Protein AF-A0A935V1V5-F1 (afdb_monomer_lite)

Foldseek 3Di:
DDDDDDDDDDDDDDDPPPPDPPPPPPPPPVVPDDVWQWEEEEEPCQDDQQKKKWKAKAQAWIDIDRSNPRQKDKDKQAAPPFFIKMKMFIAGNVRATAKIWTDPRTGRYDYTYIGGAPPDDCPVDDDNPPGDDDTHDHHGHDPPHDMTMYMYGYDDDDD

Radius of gyration: 30.15 Å; chains: 1; bounding box: 36×54×119 Å

Structure (mmCIF, N/CA/C/O backbone):
data_AF-A0A935V1V5-F1
#
_entry.id   AF-A0A935V1V5-F1
#
loop_
_atom_site.group_PDB
_atom_site.id
_atom_site.type_symbol
_atom_site.label_atom_id
_atom_site.label_alt_id
_atom_site.label_comp_id
_atom_site.label_asym_id
_atom_site.label_entity_id
_atom_site.label_seq_id
_atom_site.pdbx_PDB_ins_code
_atom_site.Cartn_x
_atom_site.Cartn_y
_atom_site.Cartn_z
_atom_site.occupancy
_atom_site.B_iso_or_equiv
_atom_site.auth_seq_id
_atom_site.auth_comp_id
_atom_site.auth_asym_id
_atom_site.auth_atom_id
_atom_site.pdbx_PDB_model_num
ATOM 1 N N . MET A 1 1 ? 16.757 -24.434 91.054 1.00 41.09 1 MET A N 1
ATOM 2 C CA . MET A 1 1 ? 17.892 -25.369 91.148 1.00 41.09 1 MET A CA 1
ATOM 3 C C . MET A 1 1 ? 17.883 -26.189 89.874 1.00 41.09 1 MET A C 1
ATOM 5 O O . MET A 1 1 ? 16.865 -26.810 89.599 1.00 41.09 1 MET A O 1
ATOM 9 N N . ASP A 1 2 ? 18.960 -26.088 89.094 1.00 49.91 2 ASP A N 1
ATOM 10 C CA . ASP A 1 2 ? 19.354 -27.030 88.030 1.00 49.91 2 ASP A CA 1
ATOM 11 C C . ASP A 1 2 ? 19.317 -28.498 88.522 1.00 49.91 2 ASP A C 1
ATOM 13 O O . ASP A 1 2 ? 19.418 -28.684 89.742 1.00 49.91 2 ASP A O 1
ATOM 17 N N . PRO A 1 3 ? 19.239 -29.541 87.655 1.00 53.09 3 PRO A N 1
ATOM 18 C CA . PRO A 1 3 ? 19.788 -29.539 86.290 1.00 53.09 3 PRO A CA 1
ATOM 19 C C . PRO A 1 3 ? 18.963 -30.260 85.188 1.00 53.09 3 PRO A C 1
ATOM 21 O O . PRO A 1 3 ? 18.272 -31.253 85.414 1.00 53.09 3 PRO A O 1
ATOM 24 N N . GLU A 1 4 ? 19.142 -29.809 83.943 1.00 50.47 4 GLU A N 1
ATOM 25 C CA . GLU A 1 4 ? 19.109 -30.659 82.733 1.00 50.47 4 GLU A CA 1
ATOM 26 C C . GLU A 1 4 ? 20.172 -31.782 82.844 1.00 50.47 4 GLU A C 1
ATOM 28 O O . GLU A 1 4 ? 21.217 -31.534 83.452 1.00 50.47 4 GLU A O 1
ATOM 33 N N . PRO A 1 5 ? 20.032 -32.989 82.231 1.00 56.19 5 PRO A N 1
ATOM 34 C CA . PRO A 1 5 ? 20.538 -33.113 80.854 1.00 56.19 5 PRO A CA 1
ATOM 35 C C . PRO A 1 5 ? 20.031 -34.275 79.957 1.00 56.19 5 PRO A C 1
ATOM 37 O O . PRO A 1 5 ? 19.750 -35.387 80.388 1.00 56.19 5 PRO A O 1
ATOM 40 N N . ARG A 1 6 ? 20.199 -34.008 78.651 1.00 46.91 6 ARG A N 1
ATOM 41 C CA . ARG A 1 6 ? 20.745 -34.884 77.583 1.00 46.91 6 ARG A CA 1
ATOM 42 C C . ARG A 1 6 ? 19.839 -35.894 76.856 1.00 46.91 6 ARG A C 1
ATOM 44 O O . ARG A 1 6 ? 19.603 -37.006 77.301 1.00 46.91 6 ARG A O 1
ATOM 51 N N . ARG A 1 7 ? 19.531 -35.484 75.611 1.00 51.81 7 ARG A N 1
ATOM 52 C CA . ARG A 1 7 ? 19.882 -36.092 74.298 1.00 51.81 7 ARG A CA 1
ATOM 53 C C . ARG A 1 7 ? 19.989 -37.621 74.219 1.00 51.81 7 ARG A C 1
ATOM 55 O O . ARG A 1 7 ? 20.818 -38.184 74.912 1.00 51.81 7 ARG A O 1
ATOM 62 N N . VAL A 1 8 ? 19.339 -38.201 73.202 1.00 45.72 8 VAL A N 1
ATOM 63 C CA . VAL A 1 8 ? 19.865 -38.929 72.005 1.00 45.72 8 VAL A CA 1
ATOM 64 C C . VAL A 1 8 ? 18.599 -39.450 71.286 1.00 45.72 8 VAL A C 1
ATOM 66 O O . VAL A 1 8 ? 17.764 -40.057 71.934 1.00 45.72 8 VAL A O 1
ATOM 69 N N . GLY A 1 9 ? 18.260 -39.123 70.037 1.00 36.62 9 GLY A N 1
ATOM 70 C CA . GLY A 1 9 ? 18.928 -39.444 68.772 1.00 36.62 9 GLY A CA 1
ATOM 71 C C . GLY A 1 9 ? 17.932 -40.225 67.884 1.00 36.62 9 GLY A C 1
ATOM 72 O O . GLY A 1 9 ? 17.015 -40.847 68.407 1.00 36.62 9 GLY A O 1
ATOM 73 N N . GLY A 1 10 ? 18.096 -40.184 66.557 1.00 40.69 10 GLY A N 1
ATOM 74 C CA . GLY A 1 10 ? 17.267 -40.940 65.597 1.00 40.69 10 GLY A CA 1
ATOM 75 C C . GLY A 1 10 ? 16.489 -40.019 64.657 1.00 40.69 10 GLY A C 1
ATOM 76 O O . GLY A 1 10 ? 15.389 -39.590 64.965 1.00 40.69 10 GLY A O 1
ATOM 77 N N . VAL A 1 11 ? 17.109 -39.496 63.598 1.00 52.41 11 VAL A N 1
ATOM 78 C CA . VAL A 1 11 ? 17.152 -40.134 62.266 1.00 52.41 11 VAL A CA 1
ATOM 79 C C . VAL A 1 11 ? 15.752 -40.516 61.779 1.00 52.41 11 VAL A C 1
ATOM 81 O O . VAL A 1 11 ? 15.210 -41.549 62.146 1.00 52.41 11 VAL A O 1
ATOM 84 N N . GLY A 1 12 ? 15.201 -39.683 60.900 1.00 43.50 12 GLY A N 1
ATOM 85 C CA . GLY A 1 12 ? 13.933 -39.949 60.229 1.00 43.50 12 GLY A CA 1
ATOM 86 C C . GLY A 1 12 ? 13.636 -38.899 59.170 1.00 43.50 12 GLY A C 1
ATOM 87 O O . GLY A 1 12 ? 12.725 -38.096 59.323 1.00 43.50 12 GLY A O 1
ATOM 88 N N . ARG A 1 13 ? 14.444 -38.868 58.104 1.00 48.94 13 ARG A N 1
ATOM 89 C CA . ARG A 1 13 ? 14.093 -38.170 56.862 1.00 48.94 13 ARG A CA 1
ATOM 90 C C . ARG A 1 13 ? 12.805 -38.786 56.309 1.00 48.94 13 ARG A C 1
ATOM 92 O O . ARG A 1 13 ? 12.825 -39.940 55.902 1.00 48.94 13 ARG A O 1
ATOM 99 N N . LEU A 1 14 ? 11.747 -37.993 56.197 1.00 45.03 14 LEU A N 1
ATOM 100 C CA . LEU A 1 14 ? 10.689 -38.205 55.213 1.00 45.03 14 LEU A CA 1
ATOM 101 C C . LEU A 1 14 ? 10.493 -36.882 54.481 1.00 45.03 14 LEU A C 1
ATOM 103 O O . LEU A 1 14 ? 9.788 -35.981 54.924 1.00 45.03 14 LEU A O 1
ATOM 107 N N . VAL A 1 15 ? 11.227 -36.754 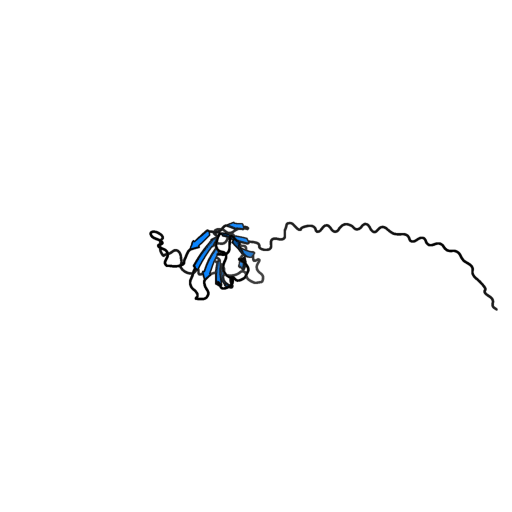53.378 1.00 46.75 15 VAL A N 1
ATOM 108 C CA . VAL A 1 15 ? 11.023 -35.699 52.392 1.00 46.75 15 VAL A CA 1
ATOM 109 C C . VAL A 1 15 ? 9.740 -36.063 51.655 1.00 46.75 15 VAL A C 1
ATOM 111 O O . VAL A 1 15 ? 9.734 -36.964 50.819 1.00 46.75 15 VAL A O 1
ATOM 114 N N . ALA A 1 16 ? 8.638 -35.408 52.007 1.00 47.38 16 ALA A N 1
ATOM 115 C CA . ALA A 1 16 ? 7.416 -35.471 51.227 1.00 47.38 16 ALA A CA 1
ATOM 116 C C . ALA A 1 16 ? 7.620 -34.624 49.963 1.00 47.38 16 ALA A C 1
ATOM 118 O O . ALA A 1 16 ? 7.505 -33.400 49.991 1.00 47.38 16 ALA A O 1
ATOM 119 N N . PHE A 1 17 ? 7.962 -35.281 48.854 1.00 42.72 17 PHE A N 1
ATOM 120 C CA . PHE A 1 17 ? 7.835 -34.696 47.525 1.00 42.72 17 PHE A CA 1
ATOM 121 C C . PHE A 1 17 ? 6.343 -34.582 47.213 1.00 42.72 17 PHE A C 1
ATOM 123 O O . PHE A 1 17 ? 5.720 -35.521 46.721 1.00 42.72 17 PHE A O 1
ATOM 130 N N . ALA A 1 18 ? 5.754 -33.434 47.540 1.00 47.31 18 ALA A N 1
ATOM 131 C CA . ALA A 1 18 ? 4.496 -33.038 46.937 1.00 47.31 18 ALA A CA 1
ATOM 132 C C . ALA A 1 18 ? 4.774 -32.812 45.447 1.00 47.31 18 ALA A C 1
ATOM 134 O O . ALA A 1 18 ? 5.417 -31.835 45.062 1.00 47.31 18 ALA A O 1
ATOM 135 N N . ALA A 1 19 ? 4.345 -33.766 44.624 1.00 49.19 19 ALA A N 1
ATOM 136 C CA . ALA A 1 19 ? 4.274 -33.617 43.185 1.00 49.19 19 ALA A CA 1
ATOM 137 C C . ALA A 1 19 ? 3.307 -32.465 42.880 1.00 49.19 19 ALA A C 1
ATOM 139 O O . ALA A 1 19 ? 2.091 -32.648 42.833 1.00 49.19 19 ALA A O 1
ATOM 140 N N . ALA A 1 20 ? 3.848 -31.2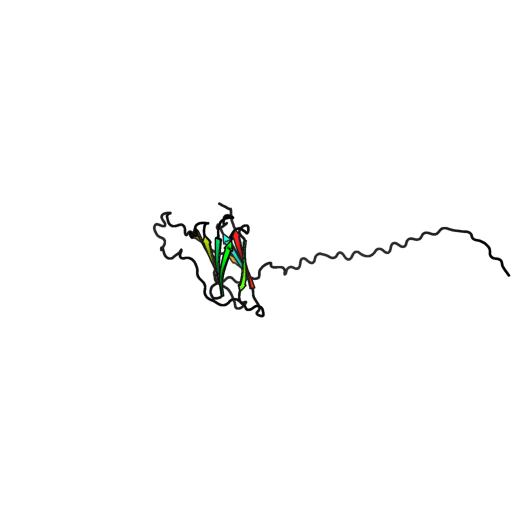57 42.732 1.00 46.38 20 ALA A N 1
ATOM 141 C CA . ALA A 1 20 ? 3.137 -30.171 42.092 1.00 46.38 20 ALA A CA 1
ATOM 142 C C . ALA A 1 20 ? 2.891 -30.612 40.648 1.00 46.38 20 ALA A C 1
ATOM 144 O O . ALA A 1 20 ? 3.822 -30.715 39.849 1.00 46.38 20 ALA A O 1
ATOM 145 N N . LEU A 1 21 ? 1.633 -30.941 40.356 1.00 49.16 21 LEU A N 1
ATOM 146 C CA . LEU A 1 21 ? 1.102 -31.011 39.006 1.00 49.16 21 LEU A CA 1
ATOM 147 C C . LEU A 1 21 ? 1.515 -29.719 38.303 1.00 49.16 21 LEU A C 1
ATOM 149 O O . LEU A 1 21 ? 0.963 -28.651 38.565 1.00 49.16 21 LEU A O 1
ATOM 153 N N . ILE A 1 22 ? 2.521 -29.827 37.439 1.00 54.44 22 ILE A N 1
ATOM 154 C CA . ILE A 1 22 ? 2.768 -28.854 36.391 1.00 54.44 22 ILE A CA 1
ATOM 155 C C . ILE A 1 22 ? 1.512 -28.942 35.531 1.00 54.44 22 ILE A C 1
ATOM 157 O O . ILE A 1 22 ? 1.389 -29.817 34.675 1.00 54.44 22 ILE A O 1
ATOM 161 N N . VAL A 1 23 ? 0.529 -28.091 35.830 1.00 53.53 23 VAL A N 1
ATOM 162 C CA . VAL A 1 23 ? -0.479 -27.712 34.852 1.00 53.53 23 VAL A CA 1
ATOM 163 C C . VAL A 1 23 ? 0.355 -27.136 33.728 1.00 53.53 23 VAL A C 1
ATOM 165 O O . VAL A 1 23 ? 0.913 -26.048 33.865 1.00 53.53 23 VAL A O 1
ATOM 168 N N . GLY A 1 24 ? 0.565 -27.951 32.694 1.00 43.81 24 GLY A N 1
ATOM 169 C CA . GLY A 1 24 ? 1.185 -27.514 31.465 1.00 43.81 24 GLY A CA 1
ATOM 170 C C . GLY A 1 24 ? 0.400 -26.297 31.027 1.00 43.81 24 GLY A C 1
ATOM 171 O O . GLY A 1 24 ? -0.737 -26.425 30.579 1.00 43.81 24 GLY A O 1
ATOM 172 N N . GLY A 1 25 ? 0.988 -25.121 31.242 1.00 48.50 25 GLY A N 1
ATOM 173 C CA . GLY A 1 25 ? 0.603 -23.914 30.550 1.00 48.50 25 GLY A CA 1
ATOM 174 C C . GLY A 1 25 ? 0.877 -24.211 29.095 1.00 48.50 25 GLY A C 1
ATOM 175 O O . GLY A 1 25 ? 1.980 -23.978 28.609 1.00 48.50 25 GLY A O 1
ATOM 176 N N . GLY A 1 26 ? -0.098 -24.837 28.436 1.00 50.00 26 GLY A N 1
ATOM 177 C CA . GLY A 1 26 ? -0.166 -24.805 26.998 1.00 50.00 26 GLY A CA 1
ATOM 178 C C . GLY A 1 26 ? -0.054 -23.337 26.647 1.00 50.00 26 GLY A C 1
ATOM 179 O O . GLY A 1 26 ? -0.802 -22.514 27.181 1.00 50.00 26 GLY A O 1
ATOM 180 N N . CYS A 1 27 ? 0.918 -23.000 25.808 1.00 60.44 27 CYS A N 1
ATOM 181 C CA . CYS A 1 27 ? 0.749 -21.843 24.963 1.00 60.44 27 CYS A CA 1
ATOM 182 C C . CYS A 1 27 ? -0.597 -22.084 24.282 1.00 60.44 27 CYS A C 1
ATOM 184 O O . CYS A 1 27 ? -0.706 -22.940 23.407 1.00 60.44 27 CYS A O 1
ATOM 186 N N . VAL A 1 28 ? -1.651 -21.438 24.781 1.00 56.44 28 VAL A N 1
ATOM 187 C CA . VAL A 1 28 ? -2.831 -21.214 23.971 1.00 56.44 28 VAL A CA 1
ATOM 188 C C . VAL A 1 28 ? -2.257 -20.363 22.855 1.00 56.44 28 VAL A C 1
ATOM 190 O O . VAL A 1 28 ? -1.948 -19.194 23.073 1.00 56.44 28 VAL A O 1
ATOM 193 N N . GLU A 1 29 ? -1.942 -20.993 21.723 1.00 49.47 29 GLU A N 1
ATOM 194 C CA . GLU A 1 29 ? -1.834 -20.271 20.467 1.00 49.47 29 GLU A CA 1
ATOM 195 C C . GLU A 1 29 ? -3.163 -19.546 20.361 1.00 49.47 29 GLU A C 1
ATOM 197 O O . GLU A 1 29 ? -4.188 -20.172 20.108 1.00 49.47 29 GLU A O 1
ATOM 202 N N . ASP A 1 30 ? -3.166 -18.268 20.729 1.00 48.94 30 ASP A N 1
ATOM 203 C CA . ASP A 1 30 ? -4.318 -17.417 20.544 1.00 48.94 30 ASP A CA 1
ATOM 204 C C . ASP A 1 30 ? -4.499 -17.316 19.026 1.00 48.94 30 ASP A C 1
ATOM 206 O O . ASP A 1 30 ? -3.664 -16.698 18.354 1.00 48.94 30 ASP A O 1
ATOM 210 N N . PRO A 1 31 ? -5.534 -17.950 18.446 1.00 51.47 31 PRO A N 1
ATOM 211 C CA . PRO A 1 31 ? -5.738 -17.926 17.004 1.00 51.47 31 PRO A CA 1
ATOM 212 C C . PRO A 1 31 ? -6.083 -16.513 16.499 1.00 51.47 31 PRO A C 1
ATOM 214 O O . PRO A 1 31 ? -6.244 -16.322 15.293 1.00 51.47 31 PRO A O 1
ATOM 217 N N . ALA A 1 32 ? -6.215 -15.526 17.396 1.00 53.94 32 ALA A N 1
ATOM 218 C CA . ALA A 1 32 ? -6.606 -14.162 17.081 1.00 53.94 32 ALA A CA 1
ATOM 219 C C . ALA A 1 32 ? -5.443 -13.194 16.806 1.00 53.94 32 ALA A C 1
ATOM 221 O O . ALA A 1 32 ? -5.721 -12.079 16.362 1.00 53.94 32 ALA A O 1
ATOM 222 N N . TYR A 1 33 ? -4.166 -13.553 17.022 1.00 45.94 33 TYR A N 1
ATOM 223 C CA . TYR A 1 33 ? -3.079 -12.616 16.700 1.00 45.94 33 TYR A CA 1
ATOM 224 C C . TYR A 1 33 ? -2.897 -12.491 15.182 1.00 45.94 33 TYR A C 1
ATOM 226 O O . TYR A 1 33 ? -2.191 -13.274 14.544 1.00 45.94 33 TYR A O 1
ATOM 234 N N . ARG A 1 34 ? -3.529 -11.469 14.602 1.00 61.25 34 ARG A N 1
ATOM 235 C CA . ARG A 1 34 ? -3.212 -10.971 13.265 1.00 61.25 34 ARG A CA 1
ATOM 236 C C . ARG A 1 34 ? -2.334 -9.729 13.426 1.00 61.25 34 ARG A C 1
ATOM 238 O O . ARG A 1 34 ? -2.749 -8.792 14.101 1.00 61.25 34 ARG A O 1
ATOM 245 N N . PRO A 1 35 ? -1.127 -9.693 12.837 1.00 69.00 35 PRO A N 1
ATOM 246 C CA . PRO A 1 35 ? -0.232 -8.540 12.961 1.00 69.00 35 PRO A CA 1
ATOM 247 C C . PRO A 1 35 ? -0.770 -7.278 12.262 1.00 69.00 35 PRO A C 1
ATOM 249 O O . PRO A 1 35 ? -0.215 -6.200 12.455 1.00 69.00 35 PRO A O 1
ATOM 252 N N . ALA A 1 36 ? -1.824 -7.417 11.454 1.00 88.12 36 ALA A N 1
ATOM 253 C CA . ALA A 1 36 ? -2.544 -6.339 10.797 1.00 88.12 36 ALA A CA 1
ATOM 254 C C . ALA A 1 36 ? -4.023 -6.716 10.631 1.00 88.12 36 ALA A C 1
ATOM 256 O O . ALA A 1 36 ? -4.357 -7.902 10.540 1.00 88.12 36 ALA A O 1
ATOM 257 N N . ASP A 1 37 ? -4.887 -5.706 10.582 1.00 94.56 37 ASP A N 1
ATOM 258 C CA . ASP A 1 37 ? -6.322 -5.872 10.337 1.00 94.56 37 ASP A CA 1
ATOM 259 C C . ASP A 1 37 ? -6.598 -6.120 8.851 1.00 94.56 37 ASP A C 1
ATOM 261 O O . ASP A 1 37 ? -7.424 -6.964 8.503 1.00 94.56 37 ASP A O 1
ATOM 265 N N . LEU A 1 38 ? -5.854 -5.415 7.990 1.00 95.88 38 LEU A N 1
ATOM 266 C CA . LEU A 1 38 ? -5.891 -5.536 6.538 1.00 95.88 38 LEU A CA 1
ATOM 267 C C . LEU A 1 38 ? -4.531 -5.996 6.009 1.00 95.88 38 LEU A C 1
ATOM 269 O O . LEU A 1 38 ? -3.484 -5.568 6.500 1.00 95.88 38 LEU A O 1
ATOM 273 N N . GLN A 1 39 ? -4.533 -6.814 4.960 1.00 95.81 39 GLN A N 1
ATOM 274 C CA . GLN A 1 39 ? -3.321 -7.207 4.253 1.00 95.81 39 GLN A CA 1
ATOM 275 C C . GLN A 1 39 ? -3.491 -7.101 2.737 1.00 95.81 39 GLN A C 1
ATOM 277 O O . GLN A 1 39 ? -4.441 -7.640 2.178 1.00 95.81 39 GLN A O 1
ATOM 282 N N . LEU A 1 40 ? -2.520 -6.470 2.077 1.00 95.38 40 LEU A N 1
ATOM 283 C CA . LEU A 1 40 ? -2.389 -6.446 0.625 1.00 95.38 40 LEU A CA 1
ATOM 284 C C . LEU A 1 40 ? -1.096 -7.145 0.200 1.00 95.38 40 LEU A C 1
ATOM 286 O O . LEU A 1 40 ? 0.003 -6.685 0.518 1.00 95.38 40 LEU A O 1
ATOM 290 N N . ASP A 1 41 ? -1.225 -8.238 -0.548 1.00 93.94 41 ASP A N 1
ATOM 291 C CA . ASP A 1 41 ? -0.092 -8.935 -1.151 1.00 93.94 41 ASP A CA 1
ATOM 292 C C . ASP A 1 41 ? 0.126 -8.464 -2.595 1.00 93.94 41 ASP A C 1
ATOM 294 O O . ASP A 1 41 ? -0.753 -8.604 -3.441 1.00 93.94 41 ASP A O 1
ATOM 298 N N . LEU A 1 42 ? 1.314 -7.943 -2.898 1.00 90.56 42 LEU A N 1
ATOM 299 C CA . LEU A 1 42 ? 1.703 -7.456 -4.221 1.00 90.56 42 LEU A CA 1
ATOM 300 C C . LEU A 1 42 ? 2.722 -8.399 -4.876 1.00 90.56 42 LEU A C 1
ATOM 302 O O . LEU A 1 42 ? 3.871 -8.458 -4.429 1.00 90.56 42 LEU A O 1
ATOM 306 N N . PRO A 1 43 ? 2.344 -9.156 -5.917 1.00 84.62 43 PRO A N 1
ATOM 307 C CA . PRO A 1 43 ? 3.246 -10.093 -6.571 1.00 84.62 43 PRO A CA 1
ATOM 308 C C . PRO A 1 43 ? 4.275 -9.393 -7.470 1.00 84.62 43 PRO A C 1
ATOM 310 O O . PRO A 1 43 ? 3.991 -8.405 -8.144 1.00 84.62 43 PRO A O 1
ATOM 313 N N . GLY A 1 44 ? 5.485 -9.948 -7.507 1.00 76.38 44 GLY A N 1
ATOM 314 C CA . GLY A 1 44 ? 6.566 -9.573 -8.412 1.00 76.38 44 GLY A CA 1
ATOM 315 C C . GLY A 1 44 ? 7.202 -8.210 -8.148 1.00 76.38 44 GLY A C 1
ATOM 316 O O . GLY A 1 44 ? 7.999 -7.784 -8.968 1.00 76.38 44 GLY A O 1
ATOM 317 N N . LEU A 1 45 ? 6.878 -7.503 -7.064 1.00 70.56 45 LEU A N 1
ATOM 318 C CA . LEU A 1 45 ? 7.318 -6.118 -6.838 1.00 70.56 45 LEU A CA 1
ATOM 319 C C . LEU A 1 45 ? 8.296 -5.996 -5.660 1.00 70.56 45 LEU A C 1
ATOM 321 O O . LEU A 1 45 ? 8.175 -5.078 -4.861 1.00 70.56 45 LEU A O 1
ATOM 325 N N . VAL A 1 46 ? 9.234 -6.939 -5.499 1.00 74.94 46 VAL A N 1
ATOM 326 C CA . VAL A 1 46 ? 10.183 -6.909 -4.372 1.00 74.94 46 VAL A CA 1
ATOM 327 C C . VAL A 1 46 ? 11.169 -5.749 -4.561 1.00 74.94 46 VAL A C 1
ATOM 329 O O . VAL A 1 46 ? 11.998 -5.791 -5.474 1.00 74.94 46 VAL A O 1
ATOM 332 N N . PRO A 1 47 ? 11.090 -4.702 -3.726 1.00 72.12 47 PRO A N 1
ATOM 333 C CA . PRO A 1 47 ? 11.887 -3.506 -3.911 1.00 72.12 47 PRO A CA 1
ATOM 334 C C . PRO A 1 47 ? 13.309 -3.716 -3.390 1.00 72.12 47 PRO A C 1
ATOM 336 O O . PRO A 1 47 ? 13.537 -4.427 -2.408 1.00 72.12 47 PRO A O 1
ATOM 339 N N . THR A 1 48 ? 14.284 -3.065 -4.022 1.00 72.50 48 THR A N 1
ATOM 340 C CA . THR A 1 48 ? 15.652 -3.050 -3.495 1.00 72.50 48 THR A CA 1
ATOM 341 C C . THR A 1 48 ? 15.702 -2.234 -2.199 1.00 72.50 48 THR A C 1
ATOM 343 O O . THR A 1 48 ? 14.869 -1.359 -1.954 1.00 72.50 48 THR A O 1
ATOM 346 N N . SER A 1 49 ? 16.724 -2.452 -1.366 1.00 67.56 49 SER A N 1
ATOM 347 C CA . SER A 1 49 ? 16.909 -1.719 -0.100 1.00 67.56 49 SER A CA 1
ATOM 348 C C . SER A 1 49 ? 17.153 -0.210 -0.263 1.00 67.56 49 SER A C 1
ATOM 350 O O . SER A 1 49 ? 17.354 0.505 0.717 1.00 67.56 49 SER A O 1
ATOM 352 N N . ALA A 1 50 ? 17.214 0.273 -1.494 1.00 66.19 50 ALA A N 1
ATOM 353 C CA . ALA A 1 50 ? 17.426 1.662 -1.854 1.00 66.19 50 ALA A CA 1
ATOM 354 C C . ALA A 1 50 ? 16.128 2.374 -2.267 1.00 66.19 50 ALA A C 1
ATOM 356 O O . ALA A 1 50 ? 16.064 3.599 -2.212 1.00 66.19 50 ALA A O 1
ATOM 357 N N . ALA A 1 51 ? 15.094 1.618 -2.638 1.00 80.75 51 ALA A N 1
ATOM 358 C CA . ALA A 1 51 ? 13.857 2.171 -3.162 1.00 80.75 51 ALA A CA 1
ATOM 359 C C . ALA A 1 51 ? 13.021 2.876 -2.081 1.00 80.75 51 ALA A C 1
ATOM 361 O O . ALA A 1 51 ? 13.080 2.551 -0.888 1.00 80.75 51 ALA A O 1
ATOM 362 N N . VAL A 1 52 ? 12.209 3.834 -2.518 1.00 89.31 52 VAL A N 1
ATOM 363 C CA . VAL A 1 52 ? 11.199 4.518 -1.702 1.00 89.31 52 VAL A CA 1
ATOM 364 C C . VAL A 1 52 ? 9.828 4.056 -2.169 1.00 89.31 52 VAL A C 1
ATOM 366 O O . VAL A 1 52 ? 9.588 3.957 -3.366 1.00 89.31 52 VAL A O 1
ATOM 369 N N . ALA A 1 53 ? 8.927 3.766 -1.237 1.00 90.94 53 ALA A N 1
ATOM 370 C CA . ALA A 1 53 ? 7.545 3.444 -1.548 1.00 90.94 53 ALA A CA 1
ATOM 371 C C . ALA A 1 53 ? 6.623 4.554 -1.037 1.00 90.94 53 ALA A C 1
ATOM 373 O O . ALA A 1 53 ? 6.684 4.907 0.145 1.00 90.94 53 ALA A O 1
ATOM 374 N N . ARG A 1 54 ? 5.747 5.070 -1.901 1.00 93.94 54 ARG A N 1
ATOM 375 C CA . ARG A 1 54 ? 4.622 5.921 -1.494 1.00 93.94 54 ARG A CA 1
ATOM 376 C C . ARG A 1 54 ? 3.365 5.077 -1.494 1.00 93.94 54 ARG A C 1
ATOM 378 O O . ARG A 1 54 ? 3.003 4.504 -2.508 1.00 93.94 54 ARG A O 1
ATOM 385 N N . THR A 1 55 ? 2.712 4.985 -0.348 1.00 95.44 55 THR A N 1
ATOM 386 C CA . THR A 1 55 ? 1.427 4.303 -0.195 1.00 95.44 55 THR A CA 1
ATOM 387 C C . THR A 1 55 ? 0.327 5.347 -0.135 1.00 95.44 55 THR A C 1
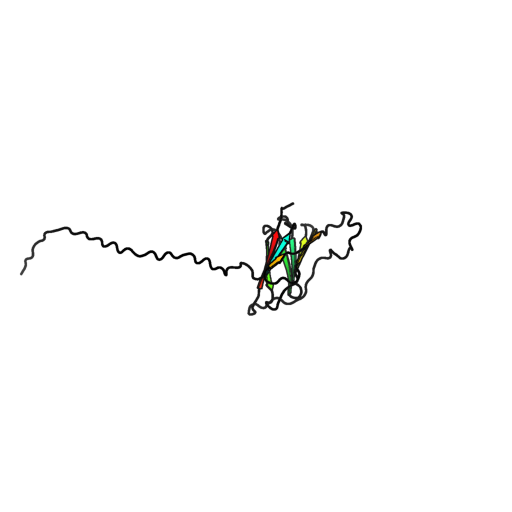ATOM 389 O O . THR A 1 55 ? 0.346 6.189 0.760 1.00 95.44 55 THR A O 1
ATOM 392 N N . CYS A 1 56 ? -0.633 5.261 -1.044 1.00 97.44 56 CYS A N 1
ATOM 393 C CA . CYS A 1 56 ? -1.841 6.067 -1.096 1.00 97.44 56 CYS A CA 1
ATOM 394 C C . CYS A 1 56 ? -3.044 5.181 -0.767 1.00 97.44 56 CYS A C 1
ATOM 396 O O . CYS A 1 56 ? -3.271 4.173 -1.434 1.00 97.44 56 CYS A O 1
ATOM 398 N N . VAL A 1 57 ? -3.819 5.557 0.247 1.00 97.44 57 VAL A N 1
ATOM 399 C CA . VAL A 1 57 ? -5.082 4.896 0.597 1.00 97.44 57 VAL A CA 1
ATOM 400 C C . VAL A 1 57 ? -6.213 5.881 0.324 1.00 97.44 57 VAL A C 1
ATOM 402 O O . VAL A 1 57 ? -6.271 6.954 0.935 1.00 97.44 57 VAL A O 1
ATOM 405 N N . VAL A 1 58 ? -7.089 5.541 -0.624 1.00 95.75 58 VAL A N 1
ATOM 406 C CA . VAL A 1 58 ? -8.136 6.443 -1.128 1.00 95.75 58 VAL A CA 1
ATOM 407 C C . VAL A 1 58 ? -9.073 6.856 0.008 1.00 95.75 58 VAL A C 1
ATOM 409 O O . VAL A 1 58 ? -9.565 6.021 0.761 1.00 95.75 58 VAL A O 1
ATOM 412 N N . GLY A 1 59 ? -9.305 8.163 0.152 1.00 93.94 59 GLY A N 1
ATOM 413 C CA . GLY A 1 59 ? -10.147 8.718 1.215 1.00 93.94 59 GLY A CA 1
ATOM 414 C C . GLY A 1 59 ? -9.482 8.786 2.595 1.00 93.94 59 GLY A C 1
ATOM 415 O O . GLY A 1 59 ? -10.080 9.330 3.526 1.00 93.94 59 GLY A O 1
ATOM 416 N N . VAL A 1 60 ? -8.240 8.309 2.738 1.00 96.69 60 VAL A N 1
ATOM 417 C CA . VAL A 1 60 ? -7.476 8.355 3.997 1.00 96.69 60 VAL A CA 1
ATOM 418 C C . VAL A 1 60 ? -6.282 9.294 3.887 1.00 96.69 60 VAL A C 1
ATOM 420 O O . VAL A 1 60 ? -6.157 10.217 4.690 1.00 96.69 60 VAL A O 1
ATOM 423 N N . GLY A 1 61 ? -5.416 9.079 2.897 1.00 96.50 61 GLY A N 1
ATOM 424 C CA . GLY A 1 61 ? -4.213 9.879 2.695 1.00 96.50 61 GLY A CA 1
ATOM 425 C C . GLY A 1 61 ? -3.043 9.072 2.144 1.00 96.50 61 GLY A C 1
ATOM 426 O O . GLY A 1 61 ? -3.172 7.892 1.814 1.00 96.50 61 GLY A O 1
ATOM 427 N N . GLU A 1 62 ? -1.875 9.705 2.090 1.00 96.44 62 GLU A N 1
ATOM 428 C CA . GLU A 1 62 ? -0.640 9.107 1.583 1.00 96.44 62 GLU A CA 1
ATOM 429 C C . GLU A 1 62 ? 0.505 9.156 2.602 1.00 96.44 62 GLU A C 1
ATOM 431 O O . GLU A 1 62 ? 0.544 10.012 3.492 1.00 96.44 62 GLU A O 1
ATOM 436 N N . ARG A 1 63 ? 1.445 8.212 2.489 1.00 94.50 63 ARG A N 1
ATOM 437 C CA . ARG A 1 63 ? 2.688 8.176 3.271 1.00 94.50 63 ARG A CA 1
ATOM 438 C C . ARG A 1 63 ? 3.835 7.621 2.448 1.00 94.50 63 ARG A C 1
ATOM 440 O O . ARG A 1 63 ? 3.660 6.663 1.701 1.00 94.50 63 ARG A O 1
ATOM 447 N N . GLU A 1 64 ? 5.023 8.164 2.671 1.00 92.06 64 GLU A N 1
ATOM 448 C CA . GLU A 1 64 ? 6.264 7.628 2.120 1.00 92.06 64 GLU A CA 1
ATOM 449 C C . GLU A 1 64 ? 7.039 6.849 3.180 1.00 92.06 64 GLU A C 1
ATOM 451 O O . GLU A 1 64 ? 7.137 7.253 4.342 1.00 92.06 64 GLU A O 1
ATOM 456 N N . ALA A 1 65 ? 7.607 5.723 2.768 1.00 87.31 65 ALA A N 1
ATOM 457 C CA . ALA A 1 65 ? 8.487 4.909 3.583 1.00 87.31 65 ALA A CA 1
ATOM 458 C C . ALA A 1 65 ? 9.636 4.380 2.724 1.00 87.31 65 ALA A C 1
ATOM 460 O O . ALA A 1 65 ? 9.467 4.059 1.548 1.00 87.31 65 ALA A O 1
ATOM 461 N N . GLY A 1 66 ? 10.819 4.242 3.321 1.00 79.81 66 GLY A N 1
ATOM 462 C CA . GLY A 1 66 ? 11.893 3.504 2.668 1.00 79.81 66 GLY A CA 1
ATOM 463 C C . GLY A 1 66 ? 11.458 2.052 2.474 1.00 79.81 66 GLY A C 1
ATOM 464 O O . GLY A 1 66 ? 11.107 1.382 3.444 1.00 79.81 66 GLY A O 1
ATOM 465 N N . ALA A 1 67 ? 11.547 1.535 1.251 1.00 65.38 67 ALA A N 1
ATOM 466 C CA . ALA A 1 67 ? 11.159 0.168 0.907 1.00 65.38 67 ALA A CA 1
ATOM 467 C C . ALA A 1 67 ? 12.145 -0.898 1.442 1.00 65.38 67 ALA A C 1
ATOM 469 O O . ALA A 1 67 ? 12.051 -2.079 1.119 1.00 65.38 67 ALA A O 1
ATOM 470 N N . ARG A 1 68 ? 13.071 -0.486 2.324 1.00 64.25 68 ARG A N 1
ATOM 471 C CA . ARG A 1 68 ? 14.147 -1.282 2.943 1.00 64.25 68 ARG A CA 1
ATOM 472 C C . ARG A 1 68 ? 13.669 -2.439 3.821 1.00 64.25 68 ARG A C 1
ATOM 474 O O . ARG A 1 68 ? 14.491 -3.203 4.313 1.00 64.25 68 ARG A O 1
ATOM 481 N N . LEU A 1 69 ? 12.371 -2.545 4.066 1.00 59.62 69 LEU A N 1
ATOM 482 C CA . LEU A 1 69 ? 11.768 -3.445 5.045 1.00 59.62 69 LEU A CA 1
ATOM 483 C C . LEU A 1 69 ? 11.502 -4.855 4.481 1.00 59.62 69 LEU A C 1
ATOM 485 O O . LEU A 1 69 ? 10.435 -5.415 4.710 1.00 59.62 69 LEU A O 1
ATOM 489 N N . GLU A 1 70 ? 12.446 -5.427 3.724 1.00 69.06 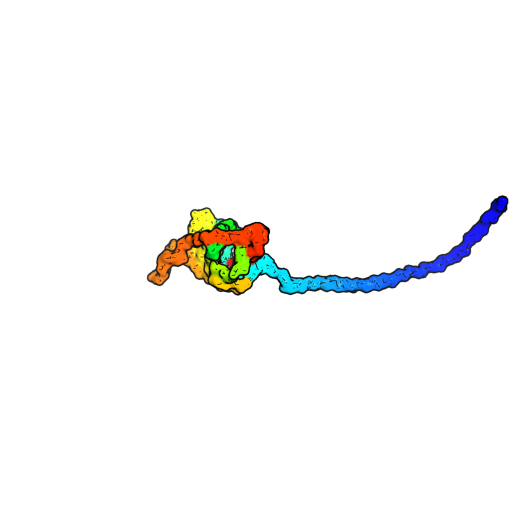70 GLU A N 1
ATOM 490 C CA . GLU A 1 70 ? 12.368 -6.819 3.225 1.00 69.06 70 GLU A CA 1
ATOM 491 C C . GLU A 1 70 ? 11.057 -7.141 2.484 1.00 69.06 70 GLU A C 1
ATOM 493 O O . GLU A 1 70 ? 10.470 -8.215 2.627 1.00 69.06 70 GLU A O 1
ATOM 498 N N . GLY A 1 71 ? 10.548 -6.174 1.722 1.00 75.75 71 GLY A N 1
ATOM 499 C CA . GLY A 1 71 ? 9.289 -6.348 1.017 1.00 75.75 71 GLY A CA 1
ATOM 500 C C . GLY A 1 71 ? 8.043 -6.233 1.909 1.00 75.75 71 GLY A C 1
ATOM 501 O O . GLY A 1 71 ? 7.001 -6.770 1.546 1.00 75.75 71 GLY A O 1
ATOM 502 N N . ARG A 1 72 ? 8.096 -5.550 3.060 1.00 86.62 72 ARG A N 1
ATOM 503 C CA . ARG A 1 72 ? 6.928 -5.330 3.931 1.00 86.62 72 ARG A CA 1
ATOM 504 C C . ARG A 1 72 ? 6.765 -3.868 4.319 1.00 86.62 72 ARG A C 1
ATOM 506 O O . ARG A 1 72 ? 7.699 -3.261 4.815 1.00 86.62 72 ARG A O 1
ATOM 513 N N . LEU A 1 73 ? 5.573 -3.307 4.174 1.00 90.31 73 LEU A N 1
ATOM 514 C CA . LEU A 1 73 ? 5.247 -1.960 4.647 1.00 90.31 73 LEU A CA 1
ATOM 515 C C . LEU A 1 73 ? 4.036 -2.012 5.569 1.00 90.31 73 LEU A C 1
ATOM 517 O O . LEU A 1 73 ? 3.245 -2.954 5.531 1.00 90.31 73 LEU A O 1
ATOM 521 N N . VAL A 1 74 ? 3.903 -0.988 6.404 1.00 92.38 74 VAL A N 1
ATOM 522 C CA . VAL A 1 74 ? 2.763 -0.833 7.304 1.00 92.38 74 VAL A CA 1
ATOM 523 C C . VAL A 1 74 ? 2.204 0.572 7.152 1.00 92.38 74 VAL A C 1
ATOM 525 O O . VAL A 1 74 ? 2.942 1.554 7.235 1.00 92.38 74 VAL A O 1
ATOM 528 N N . PHE A 1 75 ? 0.891 0.661 6.972 1.00 94.31 75 PHE A N 1
ATOM 529 C CA . PHE A 1 75 ? 0.138 1.903 6.929 1.00 94.31 75 PHE A CA 1
ATOM 530 C C . PHE A 1 75 ? -0.877 1.903 8.079 1.00 94.31 75 PHE A C 1
ATOM 532 O O . PHE A 1 75 ? -1.731 1.025 8.171 1.00 94.31 75 PHE A O 1
ATOM 539 N N . THR A 1 76 ? -0.757 2.862 8.998 1.00 95.00 76 THR A N 1
ATOM 540 C CA . THR A 1 76 ? -1.568 2.931 10.227 1.00 95.00 76 THR A CA 1
ATOM 541 C C . THR A 1 76 ? -2.540 4.104 10.201 1.00 95.00 76 THR A C 1
ATOM 543 O O . THR A 1 76 ? -2.274 5.119 9.554 1.00 95.00 76 THR A O 1
ATOM 546 N N . GLY A 1 77 ? -3.621 4.007 10.977 1.00 95.31 77 GLY A N 1
ATOM 547 C CA . GLY A 1 77 ? -4.629 5.066 11.069 1.00 95.31 77 GLY A CA 1
ATOM 548 C C . GLY A 1 77 ? -5.670 4.994 9.952 1.00 95.31 77 GLY A C 1
ATOM 549 O O . GLY A 1 77 ? -6.224 6.024 9.576 1.00 95.31 77 GLY A O 1
ATOM 550 N N . VAL A 1 78 ? -5.909 3.801 9.399 1.00 96.50 78 VAL A N 1
ATOM 551 C CA . VAL A 1 78 ? -6.972 3.571 8.414 1.00 96.50 78 VAL A CA 1
ATOM 552 C C . VAL A 1 78 ? -8.317 3.551 9.152 1.00 96.50 78 VAL A C 1
ATOM 554 O O . VAL A 1 78 ? -8.451 2.789 10.109 1.00 96.50 78 VAL A O 1
ATOM 557 N N . PRO A 1 79 ? -9.317 4.361 8.775 1.00 94.56 79 PRO A N 1
ATOM 558 C CA . PRO A 1 79 ? -10.645 4.286 9.376 1.00 94.56 79 PRO A CA 1
ATOM 559 C C . PRO A 1 79 ? -11.290 2.907 9.179 1.00 94.56 79 PRO A C 1
ATOM 561 O O . PRO A 1 79 ? -11.184 2.307 8.116 1.00 94.56 79 PRO A O 1
ATOM 564 N N . THR A 1 80 ? -12.027 2.428 10.181 1.00 93.69 80 THR A N 1
ATOM 565 C CA . THR A 1 80 ? -12.667 1.092 10.182 1.00 93.69 80 THR A CA 1
ATOM 566 C C . THR A 1 80 ? -14.019 1.041 9.451 1.00 93.69 80 THR A C 1
ATOM 568 O O . THR A 1 80 ? -14.868 0.199 9.734 1.00 93.69 80 THR A O 1
ATOM 571 N N . ALA A 1 81 ? -14.258 1.983 8.533 1.00 87.19 81 ALA A N 1
ATOM 572 C CA . ALA A 1 81 ? -15.571 2.228 7.934 1.00 87.19 81 ALA A CA 1
ATOM 573 C C . ALA A 1 81 ? -15.946 1.258 6.796 1.00 87.19 81 ALA A C 1
ATOM 575 O O . ALA A 1 81 ? -17.109 1.231 6.392 1.00 87.19 81 ALA A O 1
ATOM 576 N N . GLY A 1 82 ? -14.995 0.477 6.277 1.00 90.19 82 GLY A N 1
ATOM 577 C CA . GLY A 1 82 ? -15.222 -0.441 5.164 1.00 90.19 82 GLY A CA 1
ATOM 578 C C . GLY A 1 82 ? -13.951 -0.739 4.364 1.00 90.19 82 GLY A C 1
ATOM 579 O O . GLY A 1 82 ? -12.874 -0.295 4.764 1.00 90.19 82 GLY A O 1
ATOM 580 N N . PRO A 1 83 ? -14.074 -1.480 3.248 1.00 95.12 83 PRO A N 1
ATOM 581 C CA . PRO A 1 83 ? -12.948 -1.784 2.369 1.00 95.12 83 PRO A CA 1
ATOM 582 C C . PRO A 1 83 ? -12.248 -0.515 1.877 1.00 95.12 83 PRO A C 1
ATOM 584 O O . PRO A 1 83 ? -12.863 0.550 1.776 1.00 95.12 83 PRO A O 1
ATOM 587 N N . VAL A 1 84 ? -10.963 -0.644 1.543 1.00 96.50 84 VAL A N 1
ATOM 588 C CA . VAL A 1 84 ? -10.146 0.471 1.047 1.00 96.50 84 VAL A CA 1
ATOM 589 C C . VAL A 1 84 ? -9.453 0.137 -0.265 1.00 96.50 84 VAL A C 1
ATOM 591 O O . VAL A 1 84 ? -8.990 -0.984 -0.469 1.00 96.50 84 VAL A O 1
ATOM 594 N N . ASP A 1 85 ? -9.314 1.151 -1.113 1.00 97.00 85 ASP A N 1
ATOM 595 C CA . ASP A 1 85 ? -8.478 1.089 -2.307 1.00 97.00 85 ASP A CA 1
ATOM 596 C C . ASP A 1 85 ? -7.084 1.634 -1.991 1.00 97.00 85 ASP A C 1
ATOM 598 O O . ASP A 1 85 ? -6.924 2.678 -1.348 1.00 97.00 85 ASP A O 1
ATOM 602 N N . VAL A 1 86 ? -6.063 0.917 -2.451 1.00 96.81 86 VAL A N 1
ATOM 603 C CA . VAL A 1 86 ? -4.659 1.162 -2.132 1.00 96.81 86 VAL A CA 1
ATOM 604 C C . VAL A 1 86 ? -3.849 1.209 -3.420 1.00 96.81 86 VAL A C 1
ATOM 606 O O . VAL A 1 86 ? -3.871 0.273 -4.219 1.00 96.81 86 VAL A O 1
ATOM 609 N N . VAL A 1 87 ? -3.072 2.274 -3.592 1.00 95.56 87 VAL A N 1
ATOM 610 C CA . VAL A 1 87 ? -2.061 2.390 -4.648 1.00 95.56 87 VAL A CA 1
ATOM 611 C C . VAL A 1 87 ? -0.703 2.577 -3.995 1.00 95.56 87 VAL A C 1
ATOM 613 O O . VAL A 1 87 ? -0.562 3.353 -3.053 1.00 95.56 87 VAL A O 1
ATOM 616 N N . ILE A 1 88 ? 0.299 1.842 -4.462 1.00 93.56 88 ILE A N 1
ATOM 617 C CA . ILE A 1 88 ? 1.661 1.894 -3.943 1.00 93.56 88 ILE A CA 1
ATOM 618 C C . ILE A 1 88 ? 2.603 2.198 -5.092 1.00 93.56 88 ILE A C 1
ATOM 620 O O . ILE A 1 88 ? 2.852 1.336 -5.929 1.00 93.56 88 ILE A O 1
ATOM 624 N N . ASP A 1 89 ? 3.149 3.401 -5.109 1.00 92.75 89 ASP A N 1
ATOM 625 C CA . ASP A 1 89 ? 4.219 3.770 -6.020 1.00 92.75 89 ASP A CA 1
ATOM 626 C C . ASP A 1 89 ? 5.553 3.268 -5.486 1.00 92.75 89 ASP A C 1
ATOM 628 O O . ASP A 1 89 ? 5.852 3.423 -4.298 1.00 92.75 89 ASP A O 1
ATOM 632 N N . LEU A 1 90 ? 6.386 2.736 -6.375 1.00 89.38 90 LEU A N 1
ATOM 633 C CA . LEU A 1 90 ? 7.765 2.398 -6.074 1.00 89.38 90 LEU A CA 1
ATOM 634 C C . LEU A 1 90 ? 8.718 3.297 -6.857 1.00 89.38 90 LEU A C 1
ATOM 636 O O . LEU A 1 90 ? 8.724 3.270 -8.085 1.00 89.38 90 LEU A O 1
ATOM 640 N N . PHE A 1 91 ? 9.560 4.037 -6.144 1.00 88.19 91 PHE A N 1
ATOM 641 C CA . PHE A 1 91 ? 10.557 4.943 -6.700 1.00 88.19 91 PHE A CA 1
ATOM 642 C C . PHE A 1 91 ? 11.979 4.410 -6.519 1.00 88.19 91 PHE A C 1
ATOM 644 O O . PHE A 1 91 ? 12.294 3.776 -5.506 1.00 88.19 91 PHE A O 1
ATOM 651 N N . ASP A 1 92 ? 12.854 4.708 -7.478 1.00 85.75 92 ASP A N 1
ATOM 652 C CA . ASP A 1 92 ? 14.301 4.547 -7.310 1.00 85.75 92 ASP A CA 1
ATOM 653 C C . ASP A 1 92 ? 14.922 5.672 -6.454 1.00 85.75 92 ASP A C 1
ATOM 655 O O . ASP A 1 92 ? 14.243 6.586 -5.983 1.00 85.75 92 ASP A O 1
ATOM 659 N N . GLU A 1 93 ? 16.243 5.620 -6.254 1.00 83.88 93 GLU A N 1
ATOM 660 C CA . GLU A 1 93 ? 16.989 6.645 -5.504 1.00 83.88 93 GLU A CA 1
ATOM 661 C C . GLU A 1 93 ? 16.972 8.032 -6.165 1.00 83.88 93 GLU A C 1
ATOM 663 O O . GLU A 1 93 ? 17.190 9.038 -5.489 1.00 83.88 93 GLU A O 1
ATOM 668 N N . ALA A 1 94 ? 16.736 8.097 -7.477 1.00 86.06 94 ALA A N 1
ATOM 669 C CA . ALA A 1 94 ? 16.643 9.339 -8.234 1.00 86.06 94 ALA A CA 1
ATOM 670 C C . ALA A 1 94 ? 15.219 9.930 -8.226 1.00 86.06 94 ALA A C 1
ATOM 672 O O . ALA A 1 94 ? 15.016 11.023 -8.757 1.00 86.06 94 ALA A O 1
ATOM 673 N N . GLY A 1 95 ? 14.248 9.243 -7.611 1.00 86.00 95 GLY A N 1
ATOM 674 C CA . GLY A 1 95 ? 12.838 9.634 -7.596 1.00 86.00 95 GLY A CA 1
ATOM 675 C C . GLY A 1 95 ? 12.067 9.228 -8.856 1.00 86.00 95 GLY A C 1
ATOM 676 O O . GLY A 1 95 ? 10.971 9.734 -9.088 1.00 86.00 95 GLY A O 1
ATOM 677 N N . THR A 1 96 ? 12.611 8.332 -9.680 1.00 86.94 96 THR A N 1
ATOM 678 C CA . THR A 1 96 ? 11.932 7.788 -10.862 1.00 86.94 96 THR A CA 1
ATOM 679 C C . THR A 1 96 ? 10.905 6.746 -10.439 1.00 86.94 96 THR A C 1
ATOM 681 O O . THR A 1 96 ? 11.252 5.801 -9.730 1.00 86.94 96 THR A O 1
ATOM 684 N N . LEU A 1 97 ? 9.659 6.871 -10.904 1.00 87.38 97 LEU A N 1
ATOM 685 C CA . LEU A 1 97 ? 8.625 5.858 -10.687 1.00 87.38 97 LEU A CA 1
ATOM 686 C C . LEU A 1 97 ? 8.950 4.592 -11.495 1.00 87.38 97 LEU A C 1
ATOM 688 O O . LEU A 1 97 ? 8.975 4.613 -12.724 1.00 87.38 97 LEU A O 1
ATOM 692 N N . LEU A 1 98 ? 9.190 3.484 -10.799 1.00 85.88 98 LEU A N 1
ATOM 693 C CA . LEU A 1 98 ? 9.543 2.198 -11.395 1.00 85.88 98 LEU A CA 1
ATOM 694 C C . LEU A 1 98 ? 8.312 1.349 -11.699 1.00 85.88 98 LEU A C 1
ATOM 696 O O . LEU A 1 98 ? 8.210 0.747 -12.767 1.00 85.88 98 LEU A O 1
ATOM 700 N N . ALA A 1 99 ? 7.387 1.282 -10.747 1.00 87.44 99 ALA A N 1
ATOM 701 C CA . ALA A 1 99 ? 6.191 0.461 -10.830 1.00 87.44 99 ALA A CA 1
ATOM 702 C C . ALA A 1 99 ? 5.135 0.937 -9.826 1.00 87.44 99 ALA A C 1
ATOM 704 O O . ALA A 1 99 ? 5.450 1.641 -8.865 1.00 87.44 99 ALA A O 1
ATOM 705 N N . GLN A 1 100 ? 3.899 0.497 -10.034 1.00 90.56 100 GLN A N 1
ATOM 706 C CA . GLN A 1 100 ? 2.782 0.676 -9.117 1.00 90.56 100 GLN A CA 1
ATOM 707 C C . GLN A 1 100 ? 2.199 -0.672 -8.702 1.00 90.56 100 GLN A C 1
ATOM 709 O O . GLN A 1 100 ? 1.971 -1.546 -9.536 1.00 90.56 100 GLN A O 1
ATOM 714 N N . GLY A 1 101 ? 1.924 -0.831 -7.413 1.00 91.88 101 GLY A N 1
ATOM 715 C CA . GLY A 1 101 ? 1.058 -1.871 -6.874 1.00 91.88 101 GLY A CA 1
ATOM 716 C C . GLY A 1 101 ? -0.352 -1.331 -6.656 1.00 91.88 101 GLY A C 1
ATOM 717 O O . GLY A 1 101 ? -0.500 -0.226 -6.142 1.00 91.88 101 GLY A O 1
ATOM 718 N N . ARG A 1 102 ? -1.390 -2.084 -7.020 1.00 93.88 102 ARG A N 1
ATOM 719 C CA . ARG A 1 102 ? -2.794 -1.676 -6.846 1.00 93.88 102 ARG A CA 1
ATOM 720 C C . ARG A 1 102 ? -3.584 -2.764 -6.140 1.00 93.88 102 ARG A C 1
ATOM 722 O O . ARG A 1 102 ? -3.529 -3.917 -6.552 1.00 93.88 102 ARG A O 1
ATOM 729 N N . GLY A 1 103 ? -4.308 -2.404 -5.091 1.00 94.81 103 GLY A N 1
ATOM 730 C CA . GLY A 1 103 ? -5.279 -3.261 -4.419 1.00 94.81 103 GLY A CA 1
ATOM 731 C C . GLY A 1 103 ? -6.615 -2.542 -4.346 1.00 94.81 103 GLY A C 1
ATOM 732 O O . GLY A 1 103 ? -6.652 -1.389 -3.927 1.00 94.81 103 GLY A O 1
ATOM 733 N N . PHE A 1 104 ? -7.686 -3.212 -4.751 1.00 95.06 104 PHE A N 1
ATOM 734 C CA . PHE A 1 104 ? -9.043 -2.670 -4.714 1.00 95.06 104 PHE A CA 1
ATOM 735 C C . PHE A 1 104 ? -9.886 -3.445 -3.710 1.00 95.06 104 PHE A C 1
ATOM 737 O O . PHE A 1 104 ? -9.661 -4.645 -3.526 1.00 95.06 104 PHE A O 1
ATOM 744 N N . ASP A 1 105 ? -10.838 -2.760 -3.082 1.00 95.19 105 ASP A N 1
ATOM 745 C CA . ASP A 1 105 ? -11.785 -3.338 -2.127 1.00 95.19 105 ASP A CA 1
ATOM 746 C C . ASP A 1 105 ? -11.109 -4.190 -1.024 1.00 95.19 105 ASP A C 1
ATOM 748 O O . ASP A 1 105 ? -11.554 -5.292 -0.690 1.00 95.19 105 ASP A O 1
ATOM 752 N N . VAL A 1 106 ? -9.996 -3.710 -0.455 1.00 95.94 106 VAL A N 1
ATOM 753 C CA . VAL A 1 106 ? -9.221 -4.473 0.536 1.00 95.94 106 VAL A CA 1
ATOM 754 C C . VAL A 1 106 ? -9.986 -4.561 1.861 1.00 95.94 106 VAL A C 1
ATOM 756 O O . VAL A 1 106 ? -10.018 -3.601 2.630 1.00 95.94 106 VAL A O 1
ATOM 759 N N . ASP A 1 107 ? -10.551 -5.738 2.143 1.00 94.25 107 ASP A N 1
ATOM 760 C CA . ASP A 1 107 ? -11.228 -6.097 3.397 1.00 94.25 107 ASP A CA 1
ATOM 761 C C . ASP A 1 107 ? -10.643 -7.406 3.962 1.00 94.25 107 ASP A C 1
ATOM 763 O O . ASP A 1 107 ? -10.826 -8.502 3.426 1.00 94.25 107 ASP A O 1
ATOM 767 N N . GLY A 1 108 ? -9.854 -7.292 5.030 1.00 93.44 108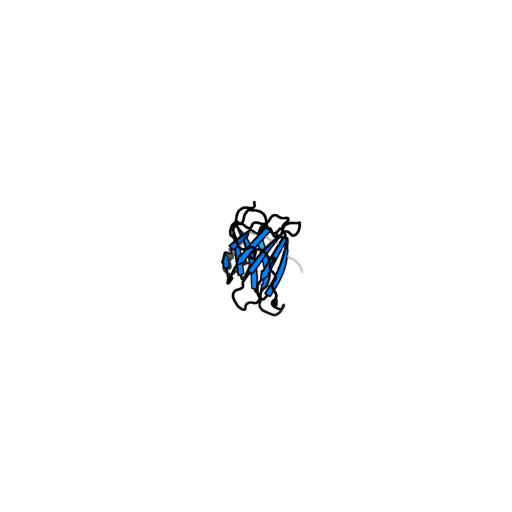 GLY A N 1
ATOM 768 C CA . GLY A 1 108 ? -9.107 -8.393 5.640 1.00 93.44 108 GLY A CA 1
ATOM 769 C C . GLY A 1 108 ? -7.853 -8.810 4.861 1.00 93.44 108 GLY A C 1
ATOM 770 O O . GLY A 1 108 ? -6.738 -8.588 5.328 1.00 93.44 108 GLY A O 1
ATOM 771 N N . TRP A 1 109 ? -8.002 -9.437 3.693 1.00 94.56 109 TRP A N 1
ATOM 772 C CA . TRP A 1 109 ? -6.874 -9.829 2.833 1.00 94.56 109 TRP A CA 1
ATOM 773 C C . TRP A 1 109 ? -7.232 -9.679 1.357 1.00 94.56 109 TRP A C 1
ATOM 775 O O . TRP A 1 109 ? -8.287 -10.140 0.926 1.00 94.56 109 TRP A O 1
ATOM 785 N N . ALA A 1 110 ? -6.317 -9.101 0.582 1.00 94.81 110 ALA A N 1
ATOM 786 C CA . ALA A 1 110 ? -6.420 -8.997 -0.864 1.00 94.81 110 ALA A CA 1
ATOM 787 C C . ALA A 1 110 ? -5.073 -9.274 -1.540 1.00 94.81 110 ALA A C 1
ATOM 789 O O . ALA A 1 110 ? -3.999 -8.993 -0.998 1.00 94.81 110 ALA A O 1
ATOM 790 N N . GLN A 1 111 ? -5.144 -9.784 -2.766 1.00 95.00 111 GLN A N 1
ATOM 791 C CA . GLN A 1 111 ? -4.015 -9.822 -3.683 1.00 95.00 111 GLN A CA 1
ATOM 792 C C . GLN A 1 111 ? -4.154 -8.663 -4.665 1.00 95.00 111 GLN A C 1
ATOM 794 O O . GLN A 1 111 ? -5.197 -8.512 -5.297 1.00 95.00 111 GLN A O 1
ATOM 799 N N . GLY A 1 112 ? -3.112 -7.849 -4.773 1.00 93.75 112 GLY A N 1
ATOM 800 C CA . GLY A 1 112 ? -3.068 -6.741 -5.711 1.00 93.75 112 GLY A CA 1
ATOM 801 C C . GLY A 1 112 ? -2.386 -7.088 -7.029 1.00 93.75 112 GLY A C 1
ATOM 802 O O . GLY A 1 112 ? -1.937 -8.212 -7.267 1.00 93.75 112 GLY A O 1
ATOM 803 N N . GLU A 1 113 ? -2.277 -6.072 -7.871 1.00 91.06 113 GLU A N 1
ATOM 804 C CA . GLU A 1 113 ? -1.718 -6.136 -9.216 1.00 91.06 113 GLU A CA 1
ATOM 805 C C . GLU A 1 113 ? -0.507 -5.208 -9.342 1.00 91.06 113 GLU A C 1
ATOM 807 O O . GLU A 1 113 ? -0.442 -4.164 -8.692 1.00 91.06 113 GLU A O 1
ATOM 812 N N . ARG A 1 114 ? 0.453 -5.588 -10.190 1.00 87.62 114 ARG A N 1
ATOM 813 C CA . ARG A 1 114 ? 1.634 -4.782 -10.525 1.00 87.62 114 ARG A CA 1
ATOM 814 C C . ARG A 1 114 ? 1.454 -4.149 -11.902 1.00 87.62 114 ARG A C 1
ATOM 816 O O . ARG A 1 114 ? 1.110 -4.837 -12.859 1.00 87.62 114 ARG A O 1
ATOM 823 N N . VAL A 1 115 ? 1.776 -2.866 -11.998 1.00 86.69 115 VAL A N 1
ATOM 824 C CA . VAL A 1 115 ? 1.873 -2.097 -13.241 1.00 86.69 115 VAL A CA 1
ATOM 825 C C . VAL A 1 115 ? 3.298 -1.569 -13.363 1.00 86.69 115 VAL A C 1
ATOM 827 O O . VAL A 1 115 ? 3.797 -0.925 -12.444 1.00 86.69 115 VAL A O 1
ATOM 830 N N . ASP A 1 116 ? 3.961 -1.844 -14.482 1.00 84.69 116 ASP A N 1
ATOM 831 C CA . ASP A 1 116 ? 5.323 -1.372 -14.735 1.00 84.69 116 ASP A CA 1
ATOM 832 C C . ASP A 1 116 ? 5.334 0.033 -15.327 1.00 84.69 116 ASP A C 1
ATOM 834 O O . ASP A 1 116 ? 4.623 0.307 -16.292 1.00 84.69 116 ASP A O 1
ATOM 838 N N . CYS A 1 117 ? 6.157 0.909 -14.745 1.00 79.94 117 CYS A N 1
ATOM 839 C CA . CYS A 1 117 ? 6.131 2.347 -15.011 1.00 79.94 117 CYS A CA 1
ATOM 840 C C . CYS A 1 117 ? 7.432 2.935 -15.554 1.00 79.94 117 CYS A C 1
ATOM 842 O O . CYS A 1 117 ? 7.447 4.104 -15.942 1.00 79.94 117 CYS A O 1
ATOM 844 N N . VAL A 1 118 ? 8.508 2.150 -15.652 1.00 73.62 118 VAL A N 1
ATOM 845 C CA . VAL A 1 118 ? 9.744 2.613 -16.293 1.00 73.62 118 VAL A CA 1
ATOM 846 C C . VAL A 1 118 ? 9.481 2.887 -17.777 1.00 73.62 118 VAL A C 1
ATOM 848 O O . VAL A 1 118 ? 9.372 1.978 -18.600 1.00 73.62 118 VAL A O 1
ATOM 851 N N . ALA A 1 119 ? 9.395 4.174 -18.106 1.00 53.75 119 ALA A N 1
ATOM 852 C CA . ALA A 1 119 ? 9.294 4.696 -19.458 1.00 53.75 119 ALA A CA 1
ATOM 853 C C . ALA A 1 119 ? 10.488 4.228 -20.311 1.00 53.75 119 ALA A C 1
ATOM 855 O O . ALA A 1 119 ? 11.634 4.566 -20.014 1.00 53.75 119 ALA A O 1
ATOM 856 N N . GLY A 1 120 ? 10.232 3.475 -21.386 1.00 44.78 120 GLY A N 1
ATOM 857 C CA . GLY A 1 120 ? 11.246 3.187 -22.411 1.00 44.78 120 GLY A CA 1
ATOM 858 C C . GLY A 1 120 ? 11.373 1.739 -22.886 1.00 44.78 120 GLY A C 1
ATOM 859 O O . GLY A 1 120 ? 12.154 1.492 -23.801 1.00 44.78 120 GLY A O 1
ATOM 860 N N . LEU A 1 121 ? 10.616 0.788 -22.337 1.00 46.16 121 LEU A N 1
ATOM 861 C CA . LEU A 1 121 ? 10.342 -0.460 -23.053 1.00 46.16 121 LEU A CA 1
ATOM 862 C C . LEU A 1 121 ? 9.061 -0.241 -23.843 1.00 46.16 121 LEU A C 1
ATOM 864 O O . LEU A 1 121 ? 8.060 0.115 -23.235 1.00 46.16 121 LEU A O 1
ATOM 868 N N . ASP A 1 122 ? 9.132 -0.397 -25.167 1.00 44.03 122 ASP A N 1
ATOM 869 C CA . ASP A 1 122 ? 8.026 -0.319 -26.127 1.00 44.03 122 ASP A CA 1
ATOM 870 C C . ASP A 1 122 ? 6.712 -0.892 -25.561 1.00 44.03 122 ASP A C 1
ATOM 872 O O . ASP A 1 122 ? 6.360 -2.052 -25.781 1.00 44.03 122 ASP A O 1
ATOM 876 N N . SER A 1 123 ? 5.937 -0.068 -24.856 1.00 44.88 123 SER A N 1
ATOM 877 C CA . SER A 1 123 ? 4.542 -0.334 -24.539 1.00 44.88 123 SER A CA 1
ATOM 878 C C . SER A 1 123 ? 3.747 0.035 -25.780 1.00 44.88 123 SER A C 1
ATOM 880 O O . SER A 1 123 ? 2.982 0.993 -25.793 1.00 44.88 123 SER A O 1
ATOM 882 N N . GLY A 1 124 ? 3.987 -0.722 -26.853 1.00 44.50 124 GLY A N 1
ATOM 883 C CA . GLY A 1 124 ? 3.500 -0.462 -28.204 1.00 44.50 124 GLY A CA 1
ATOM 884 C C . GLY A 1 124 ? 1.987 -0.298 -28.342 1.00 44.50 124 GLY A C 1
ATOM 885 O O . GLY A 1 124 ? 1.563 0.043 -29.432 1.00 44.50 124 GLY A O 1
ATOM 886 N N . ASP A 1 125 ? 1.197 -0.484 -27.279 1.00 48.03 125 ASP A N 1
ATOM 887 C CA . ASP A 1 125 ? -0.261 -0.342 -27.285 1.00 48.03 125 ASP A CA 1
ATOM 888 C C . ASP A 1 125 ? -0.891 -0.040 -25.899 1.00 48.03 125 ASP A C 1
ATOM 890 O O . ASP A 1 125 ? -2.106 -0.184 -25.750 1.00 48.03 125 ASP A O 1
ATOM 894 N N . LEU A 1 126 ? -0.134 0.363 -24.861 1.00 45.72 126 LEU A N 1
ATOM 895 C CA . LEU A 1 126 ? -0.740 0.664 -23.545 1.00 45.72 126 LEU A CA 1
ATOM 896 C C . LEU A 1 126 ? -0.848 2.176 -23.286 1.00 45.72 126 LEU A C 1
ATOM 898 O O . LEU A 1 126 ? 0.131 2.900 -23.482 1.00 45.72 126 LEU A O 1
ATOM 902 N N . PRO A 1 127 ? -2.028 2.674 -22.863 1.00 44.22 127 PRO A N 1
ATOM 903 C CA . PRO A 1 127 ? -2.269 4.099 -22.683 1.00 44.22 127 PRO A CA 1
ATOM 904 C C . PRO A 1 127 ? -1.340 4.687 -21.615 1.00 44.22 127 PRO A C 1
ATOM 906 O O . PRO A 1 127 ? -1.248 4.186 -20.501 1.00 44.22 127 PRO A O 1
ATOM 909 N N . VAL A 1 128 ? -0.693 5.800 -21.967 1.00 49.22 128 VAL A N 1
ATOM 910 C CA . VAL A 1 128 ? 0.303 6.560 -21.183 1.00 49.22 128 VAL A CA 1
ATOM 911 C C . VAL A 1 128 ? -0.245 7.087 -19.836 1.00 49.22 128 VAL A C 1
ATOM 913 O O . VAL A 1 128 ? 0.517 7.571 -19.007 1.00 49.22 128 VAL A O 1
ATOM 916 N N . GLU A 1 129 ? -1.548 6.954 -19.570 1.00 54.38 129 GLU A N 1
ATOM 917 C CA . GLU A 1 129 ? -2.209 7.392 -18.328 1.00 54.38 129 GLU A CA 1
ATOM 918 C C . GLU A 1 129 ? -1.948 6.486 -17.110 1.00 54.38 129 GLU A C 1
ATOM 920 O O . GLU A 1 129 ? -2.373 6.800 -16.002 1.00 54.38 129 GLU A O 1
ATOM 925 N N . THR A 1 130 ? -1.273 5.345 -17.263 1.00 62.00 130 THR A N 1
ATOM 926 C CA . THR A 1 130 ? -1.235 4.331 -16.196 1.00 62.00 130 THR A CA 1
ATOM 927 C C . THR A 1 130 ? -0.153 4.522 -15.134 1.00 62.00 130 THR A C 1
ATOM 929 O O . THR A 1 130 ? -0.111 3.706 -14.221 1.00 62.00 130 THR A O 1
ATOM 932 N N . CYS A 1 131 ? 0.707 5.540 -15.224 1.00 75.81 131 CYS A N 1
ATOM 933 C CA . CYS A 1 131 ? 1.903 5.659 -14.377 1.00 75.81 131 CYS A CA 1
ATOM 934 C C . CYS A 1 131 ? 2.191 7.092 -13.906 1.00 75.81 131 CYS A C 1
ATOM 936 O O . CYS A 1 131 ? 3.340 7.532 -13.870 1.00 75.81 131 CYS A O 1
ATOM 938 N N . GLU A 1 132 ? 1.148 7.832 -13.545 1.00 86.75 132 GLU A N 1
ATOM 939 C CA . GLU A 1 132 ? 1.311 9.042 -12.739 1.00 86.75 132 GLU A CA 1
ATOM 940 C C . GLU A 1 132 ? 1.447 8.654 -11.258 1.00 86.75 132 GLU A C 1
ATOM 942 O O . GLU A 1 132 ? 0.698 7.775 -10.814 1.00 86.75 132 GLU A O 1
ATOM 947 N N . PRO A 1 133 ? 2.375 9.269 -10.492 1.00 90.50 133 PRO A N 1
ATOM 948 C CA . PRO A 1 133 ? 2.465 9.056 -9.055 1.00 90.50 133 PRO A CA 1
ATOM 949 C C . PRO A 1 133 ? 1.108 9.210 -8.377 1.00 90.50 133 PRO A C 1
ATOM 951 O O . PRO A 1 133 ? 0.378 10.170 -8.630 1.00 90.50 133 PRO A O 1
ATOM 954 N N . CYS A 1 134 ? 0.779 8.274 -7.499 1.00 93.31 134 CYS A N 1
ATOM 955 C CA . CYS A 1 134 ? -0.435 8.344 -6.726 1.00 93.31 134 CYS A CA 1
ATOM 956 C C . CYS A 1 134 ? -0.413 9.576 -5.817 1.00 93.31 134 CYS A C 1
ATOM 958 O O . CYS A 1 134 ? 0.623 9.972 -5.262 1.00 93.31 134 CYS A O 1
ATOM 960 N N . SER A 1 135 ? -1.600 10.154 -5.656 1.00 94.06 135 SER A N 1
ATOM 961 C CA . SER A 1 135 ? -1.888 11.060 -4.563 1.00 94.06 135 SER A CA 1
ATOM 962 C C . SER A 1 135 ? -3.252 10.747 -3.970 1.00 94.06 135 SER A C 1
ATOM 964 O O . SER A 1 135 ? -4.195 10.430 -4.700 1.00 94.06 135 SER A O 1
ATOM 966 N N . ALA A 1 136 ? -3.347 10.792 -2.644 1.00 93.06 136 ALA A N 1
ATOM 967 C CA . ALA A 1 136 ? -4.594 10.551 -1.934 1.00 93.06 136 ALA A CA 1
ATOM 968 C C . ALA A 1 136 ? -4.875 11.661 -0.923 1.00 93.06 136 ALA A C 1
ATOM 970 O O . ALA A 1 136 ? -4.087 11.926 -0.017 1.00 93.06 136 ALA A O 1
ATOM 971 N N . GLU A 1 137 ? -6.061 12.252 -1.048 1.00 92.31 137 GLU A N 1
ATOM 972 C CA . GLU A 1 137 ? -6.637 13.138 -0.045 1.00 92.31 137 GLU A CA 1
ATOM 973 C C . GLU A 1 137 ? -7.602 12.361 0.851 1.00 92.31 137 GLU A C 1
ATOM 975 O O . GLU A 1 137 ? -8.242 11.390 0.431 1.00 92.31 137 GLU A O 1
ATOM 980 N N . GLY A 1 138 ? -7.715 12.789 2.104 1.00 92.06 138 GLY A N 1
ATOM 981 C CA . GLY A 1 138 ? -8.555 12.100 3.063 1.00 92.06 138 GLY A CA 1
ATOM 982 C C . GLY A 1 138 ? -8.307 12.508 4.500 1.00 92.06 138 GLY A C 1
ATOM 983 O O . GLY A 1 138 ? -7.681 13.533 4.786 1.00 92.06 138 GLY A O 1
ATOM 984 N N . LYS A 1 139 ? -8.826 11.683 5.407 1.00 93.38 139 LYS A N 1
ATOM 985 C CA . LYS A 1 139 ? -8.639 11.854 6.841 1.00 93.38 139 LYS A CA 1
ATOM 986 C C . LYS A 1 139 ? -8.197 10.534 7.474 1.00 93.38 139 LYS A C 1
ATOM 988 O O . LYS A 1 139 ? -8.914 9.538 7.420 1.00 93.38 139 LYS A O 1
ATOM 993 N N . PHE A 1 140 ? -7.033 10.557 8.119 1.00 95.69 140 PHE A N 1
ATOM 994 C CA . PHE A 1 140 ? -6.607 9.489 9.022 1.00 95.69 140 PHE A CA 1
ATOM 995 C C . PHE A 1 140 ? -7.533 9.420 10.239 1.00 95.69 140 PHE A C 1
ATOM 997 O O . PHE A 1 140 ? -8.012 10.451 10.711 1.00 95.69 140 PHE A O 1
ATOM 1004 N N . ALA A 1 141 ? -7.739 8.218 10.770 1.00 95.06 141 ALA A N 1
ATOM 1005 C CA . ALA A 1 141 ? -8.421 8.051 12.047 1.00 95.06 141 ALA A CA 1
ATOM 1006 C C . ALA A 1 141 ? -7.704 8.852 13.149 1.00 95.06 141 ALA A C 1
ATOM 1008 O O . ALA A 1 141 ? -6.470 8.833 13.241 1.00 95.06 141 ALA A O 1
ATOM 1009 N N . GLU A 1 142 ? -8.478 9.558 13.970 1.00 93.75 142 GLU A N 1
ATOM 1010 C CA . GLU A 1 142 ? -7.945 10.299 15.116 1.00 93.75 142 GLU A CA 1
ATOM 1011 C C . GLU A 1 142 ? -7.430 9.334 16.205 1.00 93.75 142 GLU A C 1
ATOM 1013 O O . GLU A 1 142 ? -7.830 8.168 16.240 1.00 93.75 142 GLU A O 1
ATOM 1018 N N . PRO A 1 143 ? -6.553 9.777 17.130 1.00 89.12 143 PRO A N 1
ATOM 1019 C CA . PRO A 1 143 ? -5.969 8.898 18.151 1.00 89.12 143 PRO A CA 1
ATOM 1020 C C . PRO A 1 143 ? -6.972 8.184 19.073 1.00 89.12 143 PRO A C 1
ATOM 1022 O O . PRO A 1 143 ? -6.625 7.165 19.669 1.00 89.12 143 PRO A O 1
ATOM 1025 N N . ASP A 1 144 ? -8.179 8.726 19.235 1.00 92.69 144 ASP A N 1
ATOM 1026 C CA . ASP A 1 144 ? -9.272 8.175 20.041 1.00 92.69 144 ASP A CA 1
ATOM 1027 C C . ASP A 1 144 ? -10.335 7.426 19.216 1.00 92.69 144 ASP A C 1
ATOM 1029 O O . ASP A 1 144 ? -11.266 6.850 19.785 1.00 92.69 144 ASP A O 1
ATOM 1033 N N . GLU A 1 145 ? -10.184 7.380 17.891 1.00 93.69 145 GLU A N 1
ATOM 1034 C CA . GLU A 1 145 ? -11.052 6.633 16.984 1.00 93.69 145 GLU A CA 1
ATOM 1035 C C . GLU A 1 145 ? -10.505 5.214 16.732 1.00 93.69 145 GLU A C 1
ATOM 1037 O O . GLU A 1 145 ? -9.288 4.993 16.694 1.00 93.69 145 GLU A O 1
ATOM 1042 N N . PRO A 1 146 ? -11.382 4.210 16.532 1.00 92.38 146 PRO A N 1
ATOM 1043 C CA . PRO A 1 146 ? -10.935 2.892 16.106 1.00 92.38 146 PRO A CA 1
ATOM 1044 C C . PRO A 1 146 ? -10.258 3.002 14.738 1.00 92.38 146 PRO A C 1
ATOM 1046 O O . PRO A 1 146 ? -10.819 3.571 13.798 1.00 92.38 146 PRO A O 1
ATOM 1049 N N . SER A 1 147 ? -9.072 2.409 14.617 1.00 95.62 147 SER A N 1
ATOM 1050 C CA . SER A 1 147 ? -8.306 2.397 13.376 1.00 95.62 147 SER A CA 1
ATOM 1051 C C . SER A 1 147 ? -7.768 1.011 13.063 1.00 95.62 147 SER A C 1
ATOM 1053 O O . SER A 1 147 ? -7.454 0.233 13.963 1.00 95.62 147 SER A O 1
ATOM 1055 N N . TRP A 1 148 ? -7.669 0.726 11.773 1.00 96.06 148 TRP A N 1
ATOM 1056 C CA . TRP A 1 148 ? -7.021 -0.452 11.235 1.00 96.06 148 TRP A CA 1
ATOM 1057 C C . TRP A 1 148 ? -5.566 -0.176 10.875 1.00 96.06 148 TRP A C 1
ATOM 1059 O O . TRP A 1 148 ? -5.151 0.945 10.539 1.00 96.06 148 TRP A O 1
ATOM 1069 N N . VAL A 1 149 ? -4.798 -1.256 10.913 1.00 95.38 149 VAL A N 1
ATOM 1070 C CA . VAL A 1 149 ? -3.448 -1.358 10.380 1.00 95.38 149 VAL A CA 1
ATOM 1071 C C . VAL A 1 149 ? -3.501 -2.140 9.073 1.00 95.38 149 VAL A C 1
ATOM 1073 O O . VAL A 1 149 ? -3.946 -3.287 9.046 1.00 95.38 149 VAL A O 1
ATOM 1076 N N . LEU A 1 150 ? -3.007 -1.530 7.997 1.00 96.00 150 LEU A N 1
ATOM 1077 C CA . LEU A 1 150 ? -2.800 -2.177 6.707 1.00 96.00 150 LEU A CA 1
ATOM 1078 C C . LEU A 1 150 ? -1.347 -2.646 6.598 1.00 96.00 150 LEU A C 1
ATOM 1080 O O . LEU A 1 150 ? -0.419 -1.835 6.584 1.00 96.00 150 LEU A O 1
ATOM 1084 N N . ALA A 1 151 ? -1.152 -3.957 6.491 1.00 94.50 151 ALA A N 1
ATOM 1085 C CA . ALA A 1 151 ? 0.113 -4.553 6.088 1.00 94.50 151 ALA A CA 1
ATOM 1086 C C . ALA A 1 151 ? 0.168 -4.692 4.565 1.00 94.50 151 ALA A C 1
ATOM 1088 O O . ALA A 1 151 ? -0.748 -5.208 3.934 1.00 94.50 151 ALA A O 1
ATOM 1089 N N . ILE A 1 152 ? 1.282 -4.287 3.975 1.00 92.81 152 ILE A N 1
ATOM 1090 C CA . ILE A 1 152 ? 1.562 -4.459 2.552 1.00 92.81 152 ILE A CA 1
ATOM 1091 C C . ILE A 1 152 ? 2.743 -5.403 2.450 1.00 92.81 152 ILE A C 1
ATOM 1093 O O . ILE A 1 152 ? 3.763 -5.191 3.108 1.00 92.81 152 ILE A O 1
ATOM 1097 N N . ARG A 1 153 ? 2.625 -6.441 1.631 1.00 91.25 153 ARG A N 1
ATOM 1098 C CA . ARG A 1 153 ? 3.694 -7.411 1.424 1.00 91.25 153 ARG A CA 1
ATOM 1099 C C . ARG A 1 153 ? 3.967 -7.587 -0.056 1.00 91.25 153 ARG A C 1
ATOM 1101 O O . ARG A 1 153 ? 3.127 -8.068 -0.804 1.00 91.25 153 ARG A O 1
ATOM 1108 N N . PHE A 1 154 ? 5.183 -7.276 -0.460 1.00 88.19 154 PHE A N 1
ATOM 1109 C CA . PHE A 1 154 ? 5.705 -7.614 -1.767 1.00 88.19 154 PHE A CA 1
ATOM 1110 C C . PHE A 1 154 ? 6.118 -9.091 -1.759 1.00 88.19 154 PHE A C 1
ATOM 1112 O O . PHE A 1 154 ? 6.874 -9.537 -0.896 1.00 88.19 154 PHE A O 1
ATOM 1119 N N . THR A 1 155 ? 5.565 -9.874 -2.679 1.00 85.00 155 THR A N 1
ATOM 1120 C CA . THR A 1 155 ? 5.765 -11.327 -2.772 1.00 85.00 155 THR A CA 1
ATOM 1121 C C . THR A 1 155 ? 6.426 -11.676 -4.101 1.00 85.00 155 THR A C 1
ATOM 1123 O O . THR A 1 155 ? 6.131 -11.053 -5.114 1.00 85.00 155 THR A O 1
ATOM 1126 N N . GLY A 1 156 ? 7.325 -12.659 -4.120 1.00 75.12 156 GLY A N 1
ATOM 1127 C CA . GLY A 1 156 ? 8.092 -13.047 -5.311 1.00 75.12 156 GLY A CA 1
ATOM 1128 C C . GLY A 1 156 ? 9.598 -12.979 -5.074 1.00 75.12 156 GLY A C 1
ATOM 1129 O 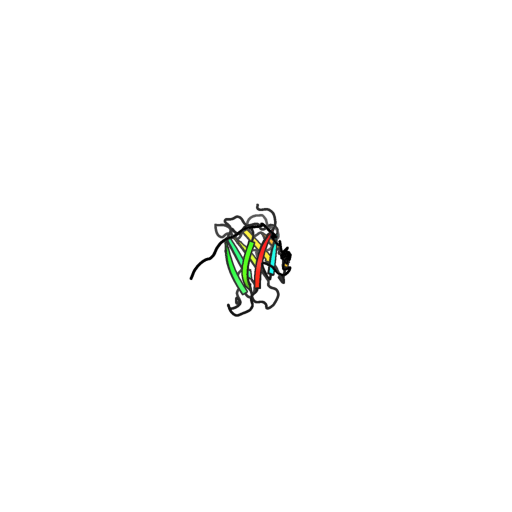O . GLY A 1 156 ? 10.038 -12.817 -3.935 1.00 75.12 156 GLY A O 1
ATOM 1130 N N . ASP A 1 157 ? 10.372 -13.116 -6.147 1.00 61.16 157 ASP A N 1
ATOM 1131 C CA . ASP A 1 157 ? 11.831 -13.054 -6.088 1.00 61.16 157 ASP A CA 1
ATOM 1132 C C . ASP A 1 157 ? 12.313 -11.602 -6.213 1.00 61.16 157 ASP A C 1
ATOM 1134 O O . ASP A 1 157 ? 11.766 -10.815 -6.991 1.00 61.16 157 ASP A O 1
ATOM 1138 N N . ALA A 1 158 ? 13.333 -11.244 -5.429 1.00 59.22 158 ALA A N 1
ATOM 1139 C CA . ALA A 1 158 ? 14.073 -10.010 -5.659 1.00 59.22 158 ALA A CA 1
ATOM 1140 C C . ALA A 1 158 ? 14.757 -10.085 -7.039 1.00 59.22 158 ALA A C 1
ATOM 1142 O O . ALA A 1 158 ? 15.274 -11.155 -7.376 1.00 59.22 158 ALA A O 1
ATOM 1143 N N . PRO A 1 159 ? 14.735 -9.000 -7.835 1.00 55.12 159 PRO A N 1
ATOM 1144 C CA . PRO A 1 159 ? 15.426 -8.957 -9.122 1.00 55.12 159 PRO A CA 1
ATOM 1145 C C . PRO A 1 159 ? 16.948 -9.116 -8.985 1.00 55.12 159 PRO A C 1
ATOM 1147 O O . PRO A 1 159 ? 17.506 -8.728 -7.930 1.00 55.12 159 PRO A O 1
#

Sequence (159 aa):
MDPEPRRVGGVGRLVAFAAALIVGGGCVEDPAYRPADLQLDLPGLVPTSAAVARTCVVGVGEREAGARLEGRLVFTGVPTAGPVDVVIDLFDEAGTLLAQGRGFDVDGWAQGERVDCVAGLDSGDLPVETCEPCSAEGKFAEPDEPSWVLAIRFTGDAP

pLDDT: mean 76.71, std 19.78, range [36.62, 97.44]

Secondary structure (DSSP, 8-state):
------------------------------TT--S-SEEEEEET----TT-EEEEEETBTEEEEEETTTTTEEEEEEEETTS-EEEEEEEE-TT--EEEEEEEEEESSEEE-EEEE--TTS--TTS-GGGGSPP---B-PPPTTS-EEEEEEEEES---